Protein AF-A0A1F3XSS4-F1 (afdb_monomer)

Solvent-accessible surface area (backbone atoms only — not comparable to full-atom values): 5180 Å² total; per-residue (Å²): 135,84,83,69,79,71,60,64,66,54,54,60,55,49,56,50,53,52,49,54,51,52,49,52,59,69,69,42,74,62,96,64,50,56,52,66,58,47,37,51,53,44,52,50,50,43,47,47,54,16,53,78,70,76,40,48,57,68,56,44,49,50,49,40,74,68,43,91,73,72,48,74,68,27,55,52,46,55,52,40,51,53,50,45,60,60,50,74,110

Secondary structure (DSSP, 8-state):
---GGGTHHHHHHHHHHHHHHHHHHHHSPPS-S-HHHHHHHHHHHHHHHHHHTT--HHHHHHHHHH-SS--HHHHHHHHHHHHHHHHT-

Foldseek 3Di:
DDDPVPPVVVVVVVVVVVVVVVVCVVPPDPPDPDLVVQLVVLVVVLCVLQVVVVHGSVVLQVCLVPPPDRDPSSVVSVVSVVSNVVSVD

Structure (mmCIF, N/CA/C/O backbone):
data_AF-A0A1F3XSS4-F1
#
_entry.id   AF-A0A1F3XSS4-F1
#
loop_
_atom_site.group_PDB
_atom_site.id
_atom_site.type_symbol
_atom_site.label_atom_id
_atom_site.label_alt_id
_atom_site.label_comp_id
_atom_site.label_asym_id
_atom_site.label_entity_id
_atom_site.label_seq_id
_atom_site.pdbx_PDB_ins_code
_atom_site.Cartn_x
_atom_site.Cartn_y
_atom_site.Cartn_z
_atom_site.occupancy
_atom_site.B_iso_or_equiv
_atom_site.auth_seq_id
_atom_site.auth_comp_id
_atom_site.auth_asym_id
_atom_site.auth_atom_id
_atom_site.pdbx_PDB_model_num
ATOM 1 N N . MET A 1 1 ? 36.855 27.912 -48.751 1.00 41.66 1 MET A N 1
ATOM 2 C CA . MET A 1 1 ? 37.409 26.817 -47.929 1.00 41.66 1 MET A CA 1
ATOM 3 C C . MET A 1 1 ? 36.482 26.686 -46.735 1.00 41.66 1 MET A C 1
ATOM 5 O O . MET A 1 1 ? 36.356 27.656 -46.004 1.00 41.66 1 MET A O 1
ATOM 9 N N . ALA A 1 2 ? 35.698 25.609 -46.658 1.00 47.78 2 ALA A N 1
ATOM 10 C CA . ALA A 1 2 ? 34.708 25.433 -45.596 1.00 47.78 2 ALA A CA 1
ATOM 11 C C . ALA A 1 2 ? 35.410 24.947 -44.321 1.00 47.78 2 ALA A C 1
ATOM 13 O O . ALA A 1 2 ? 36.202 24.010 -44.380 1.00 47.78 2 ALA A O 1
ATOM 14 N N . ASP A 1 3 ? 35.144 25.623 -43.207 1.00 52.03 3 ASP A N 1
ATOM 15 C CA . ASP A 1 3 ? 35.715 25.363 -41.887 1.00 52.03 3 ASP A CA 1
ATOM 16 C C . ASP A 1 3 ? 35.108 24.070 -41.311 1.00 52.03 3 ASP A C 1
ATOM 18 O O . ASP A 1 3 ? 33.978 24.047 -40.825 1.00 52.03 3 ASP A O 1
ATOM 22 N N . THR A 1 4 ? 35.818 22.949 -41.450 1.00 56.88 4 THR A N 1
ATOM 23 C CA . THR A 1 4 ? 35.358 21.618 -41.006 1.00 56.88 4 THR A CA 1
ATOM 24 C C . THR A 1 4 ? 35.603 21.358 -39.517 1.00 56.88 4 THR A C 1
ATOM 26 O O . THR A 1 4 ? 35.271 20.285 -39.018 1.00 56.88 4 THR A O 1
ATOM 29 N N . SER A 1 5 ? 36.155 22.328 -38.784 1.00 55.47 5 SER A N 1
ATOM 30 C CA . SER A 1 5 ? 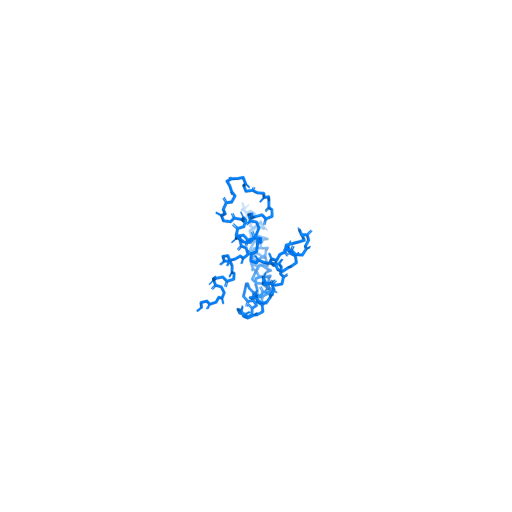36.558 22.181 -37.378 1.00 55.47 5 SER A CA 1
ATOM 31 C C . SER A 1 5 ? 35.379 22.115 -36.399 1.00 55.47 5 SER A C 1
ATOM 33 O O . SER A 1 5 ? 35.560 21.738 -35.245 1.00 55.47 5 SER A O 1
ATOM 35 N N . HIS A 1 6 ? 34.161 22.443 -36.841 1.00 49.97 6 HIS A N 1
ATOM 36 C CA . HIS A 1 6 ? 32.969 22.454 -35.985 1.00 49.97 6 HIS A CA 1
ATOM 37 C C . HIS A 1 6 ? 32.249 21.101 -35.867 1.00 49.97 6 HIS A C 1
ATOM 39 O O . HIS A 1 6 ? 31.419 20.931 -34.976 1.00 49.97 6 HIS A O 1
ATOM 45 N N . LEU A 1 7 ? 32.539 20.138 -36.750 1.00 51.28 7 LEU A N 1
ATOM 46 C CA . LEU A 1 7 ? 31.801 18.869 -36.803 1.00 51.28 7 LEU A CA 1
ATOM 47 C C . LEU A 1 7 ? 32.375 17.790 -35.875 1.00 51.28 7 LEU A C 1
ATOM 49 O O . LEU A 1 7 ? 31.610 16.974 -35.372 1.00 51.28 7 LEU A O 1
ATOM 53 N N . SER A 1 8 ? 33.678 17.811 -35.574 1.00 51.25 8 SER A N 1
ATOM 54 C CA . SER A 1 8 ? 34.295 16.801 -34.694 1.00 51.25 8 SER A CA 1
ATOM 55 C C . SER A 1 8 ? 33.902 16.940 -33.221 1.00 51.25 8 SER A C 1
ATOM 57 O O . SER A 1 8 ? 33.895 15.953 -32.497 1.00 51.25 8 SER A O 1
ATOM 59 N N . ASN A 1 9 ? 33.536 18.142 -32.764 1.00 52.16 9 ASN A N 1
ATOM 60 C CA . ASN A 1 9 ? 33.225 18.389 -31.351 1.00 52.16 9 ASN A CA 1
ATOM 61 C C . ASN A 1 9 ? 31.809 17.928 -30.944 1.00 52.16 9 ASN A C 1
ATOM 63 O O . ASN A 1 9 ? 31.500 17.830 -29.758 1.00 52.16 9 ASN A O 1
ATOM 67 N N . ILE A 1 10 ? 30.930 17.670 -31.919 1.00 53.44 10 ILE A N 1
ATOM 68 C CA . ILE A 1 10 ? 29.549 17.231 -31.672 1.00 53.44 10 ILE A CA 1
ATOM 69 C C . ILE A 1 10 ? 29.502 15.711 -31.465 1.00 53.44 10 ILE A C 1
ATOM 71 O O . ILE A 1 10 ? 28.742 15.234 -30.623 1.00 53.44 10 ILE A O 1
ATOM 75 N N . THR A 1 11 ? 30.334 14.958 -32.187 1.00 52.81 11 THR A N 1
ATOM 76 C CA . THR A 1 11 ? 30.355 13.489 -32.147 1.00 52.81 11 THR A CA 1
ATOM 77 C C . THR A 1 11 ? 30.903 12.968 -30.820 1.00 52.81 11 THR A C 1
ATOM 79 O O . THR A 1 11 ? 30.222 12.201 -30.147 1.00 52.81 11 THR A O 1
ATOM 82 N N . ASP A 1 12 ? 32.043 13.502 -30.368 1.00 55.34 12 ASP A N 1
ATOM 83 C C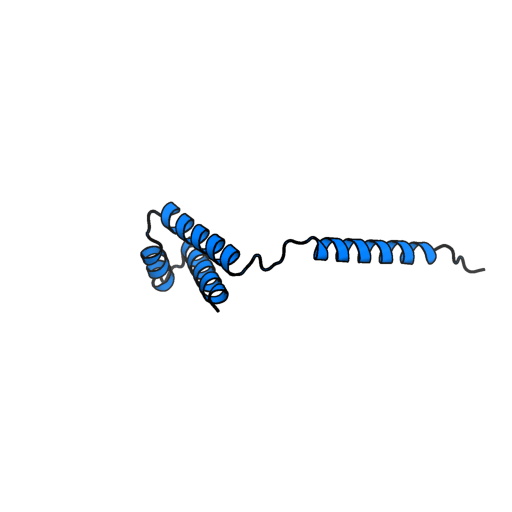A . ASP A 1 12 ? 32.681 13.119 -29.098 1.00 55.34 12 ASP A CA 1
ATOM 84 C C . ASP A 1 12 ? 31.754 13.383 -27.889 1.00 55.34 12 ASP A C 1
ATOM 86 O O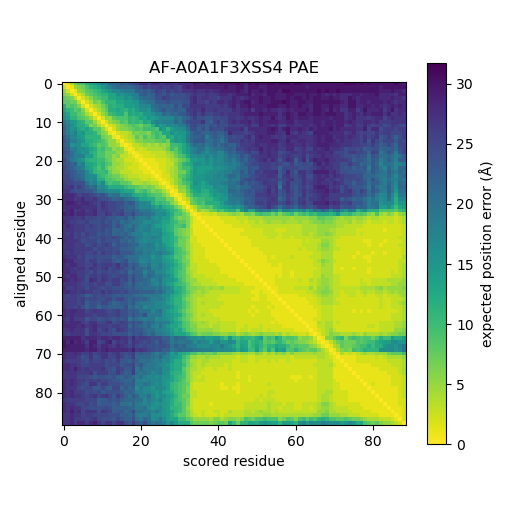 . ASP A 1 12 ? 31.607 12.567 -26.979 1.00 55.34 12 ASP A O 1
ATOM 90 N N . SER A 1 13 ? 31.022 14.506 -27.919 1.00 56.38 13 SER A N 1
ATOM 91 C CA . SER A 1 13 ? 30.075 14.881 -26.860 1.00 56.38 13 SER A CA 1
ATOM 92 C C . SER A 1 13 ? 28.801 14.023 -26.849 1.00 56.38 13 SER A C 1
ATOM 94 O O . SER A 1 13 ? 28.233 13.777 -25.780 1.00 56.38 13 SER A O 1
ATOM 96 N N . ALA A 1 14 ? 28.337 13.568 -28.016 1.00 57.19 14 ALA A N 1
ATOM 97 C CA . ALA A 1 14 ? 27.155 12.717 -28.133 1.00 57.19 14 ALA A CA 1
ATOM 98 C C . ALA A 1 14 ? 27.444 11.267 -27.708 1.00 57.19 14 ALA A C 1
ATOM 100 O O . ALA A 1 14 ? 26.628 10.661 -27.006 1.00 57.19 14 ALA A O 1
ATOM 101 N N . GLU A 1 15 ? 28.607 10.727 -28.074 1.00 59.09 15 GLU A N 1
ATOM 102 C CA . GLU A 1 15 ? 29.042 9.381 -27.677 1.00 59.09 15 GLU A CA 1
ATOM 103 C C . GLU A 1 15 ? 29.271 9.285 -26.162 1.00 59.09 15 GLU A C 1
ATOM 105 O O . GLU A 1 15 ? 28.820 8.327 -25.522 1.00 59.09 15 GLU A O 1
ATOM 110 N N . ASN A 1 16 ? 29.856 10.326 -25.562 1.00 60.12 16 ASN A N 1
ATOM 111 C CA . ASN A 1 16 ? 30.071 10.376 -24.119 1.00 60.12 16 ASN A CA 1
ATOM 112 C C . ASN A 1 16 ? 28.739 10.442 -23.344 1.00 60.12 16 ASN A C 1
ATOM 114 O O . ASN A 1 16 ? 28.497 9.627 -22.456 1.00 60.12 16 ASN A O 1
ATOM 118 N N . LYS A 1 17 ? 27.798 11.299 -23.771 1.00 61.12 17 LYS A N 1
ATOM 119 C CA . LYS A 1 17 ? 26.452 11.379 -23.166 1.00 61.12 17 LYS A CA 1
ATOM 120 C C . LYS A 1 17 ? 25.654 10.085 -23.289 1.00 61.12 17 LYS A C 1
ATOM 122 O O . LYS A 1 17 ? 24.901 9.736 -22.383 1.00 61.12 17 LYS A O 1
ATOM 127 N N . THR A 1 18 ? 25.787 9.380 -24.410 1.00 60.69 18 THR A N 1
ATOM 128 C CA . THR A 1 18 ? 25.088 8.103 -24.621 1.00 60.69 18 THR A CA 1
ATOM 129 C C . THR A 1 18 ? 25.630 7.029 -23.679 1.00 60.69 18 THR A C 1
ATOM 131 O O . THR A 1 18 ? 24.860 6.251 -23.116 1.00 60.69 18 THR A O 1
ATOM 134 N N . THR A 1 19 ? 26.942 7.038 -23.447 1.00 72.06 19 THR A N 1
ATOM 135 C CA . THR A 1 19 ? 27.614 6.141 -22.500 1.00 72.06 19 THR A CA 1
ATOM 136 C C . THR A 1 19 ? 27.213 6.450 -21.057 1.00 72.06 19 THR A C 1
ATOM 138 O O . THR A 1 19 ? 26.821 5.540 -20.331 1.00 72.06 19 THR A O 1
ATOM 141 N N . GLU A 1 20 ? 27.188 7.727 -20.664 1.00 70.12 20 GLU A N 1
ATOM 142 C CA . GLU A 1 20 ? 26.741 8.155 -19.330 1.00 70.12 20 GLU A CA 1
ATOM 143 C C . GLU A 1 20 ? 25.282 7.761 -19.048 1.00 70.12 20 GLU A C 1
ATOM 145 O O . GLU A 1 20 ? 24.960 7.28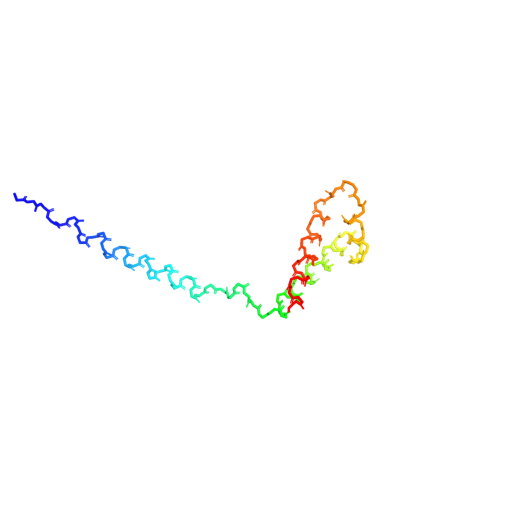8 -17.957 1.00 70.12 20 GLU A O 1
ATOM 150 N N . LEU A 1 21 ? 24.390 7.897 -20.036 1.00 69.81 21 LEU A N 1
ATOM 151 C CA . LEU A 1 21 ? 22.996 7.463 -19.906 1.00 69.81 21 LEU A CA 1
ATOM 152 C C . LEU A 1 21 ? 22.880 5.940 -19.784 1.00 69.81 21 LEU A C 1
ATOM 154 O O . LEU A 1 21 ? 22.102 5.448 -18.965 1.00 69.81 21 LEU A O 1
ATOM 158 N N . TYR A 1 22 ? 23.657 5.189 -20.566 1.00 67.50 22 TYR A N 1
ATOM 159 C CA . TYR A 1 22 ? 23.687 3.730 -20.486 1.00 67.50 22 TYR A CA 1
ATOM 160 C C . TYR A 1 22 ? 24.188 3.248 -19.120 1.00 67.50 22 TYR A C 1
ATOM 162 O O . TYR A 1 22 ? 23.577 2.363 -18.518 1.00 67.50 22 TYR A O 1
ATOM 170 N N . GLU A 1 23 ? 25.247 3.857 -18.587 1.00 70.19 23 GLU A N 1
ATOM 171 C CA . GLU A 1 23 ? 25.758 3.531 -17.256 1.00 70.19 23 GLU A CA 1
ATOM 172 C C . GLU A 1 23 ? 24.782 3.940 -16.147 1.00 70.19 23 GLU A C 1
ATOM 174 O O . GLU A 1 23 ? 24.541 3.147 -15.236 1.00 70.19 23 GLU A O 1
ATOM 179 N N . ALA A 1 24 ? 24.131 5.102 -16.245 1.00 67.06 24 ALA A N 1
ATOM 180 C CA . ALA A 1 24 ? 23.103 5.520 -15.292 1.00 67.06 24 ALA A CA 1
ATOM 181 C C . ALA A 1 24 ? 21.911 4.549 -15.256 1.00 67.06 24 ALA A C 1
ATOM 183 O O . ALA A 1 24 ? 21.406 4.228 -14.180 1.00 67.06 24 ALA A O 1
ATOM 184 N N . VAL A 1 25 ? 21.487 4.031 -16.414 1.00 64.75 25 VAL A N 1
ATOM 185 C CA . VAL A 1 25 ? 20.435 3.006 -16.502 1.00 64.75 25 VAL A CA 1
ATOM 186 C C . VAL A 1 25 ? 20.934 1.662 -15.966 1.00 64.75 25 VAL A C 1
ATOM 188 O O . VAL A 1 25 ? 20.221 1.005 -15.210 1.00 64.75 25 VAL A O 1
ATOM 191 N N . ARG A 1 26 ? 22.169 1.266 -16.282 1.00 61.00 26 ARG A N 1
ATOM 192 C CA . ARG A 1 26 ? 22.777 0.011 -15.811 1.00 61.00 26 ARG A CA 1
ATOM 193 C C . ARG A 1 26 ? 22.979 -0.024 -14.294 1.00 61.00 26 ARG A C 1
ATOM 195 O O . ARG A 1 26 ? 22.823 -1.080 -13.687 1.00 61.00 26 ARG A O 1
ATOM 202 N N . HIS A 1 27 ? 23.342 1.107 -13.696 1.00 63.28 27 HIS A N 1
ATOM 203 C CA . HIS A 1 27 ? 23.526 1.267 -12.253 1.00 63.28 27 HIS A CA 1
ATOM 204 C C . HIS A 1 27 ? 22.249 1.698 -11.528 1.00 63.28 27 HIS A C 1
ATOM 206 O O . HIS A 1 27 ? 22.231 1.733 -10.293 1.00 63.28 27 HIS A O 1
ATOM 212 N N . SER A 1 28 ? 21.174 2.007 -12.262 1.00 58.31 28 SER A N 1
ATOM 213 C CA . SER A 1 28 ? 19.872 2.209 -11.645 1.00 58.31 28 SER A CA 1
ATOM 214 C C . SER A 1 28 ? 19.482 0.922 -10.921 1.00 58.31 28 SER A C 1
ATOM 216 O O . SER A 1 28 ? 19.618 -0.183 -11.453 1.00 58.31 28 SER A O 1
ATOM 218 N N . LYS A 1 29 ? 19.063 1.060 -9.655 1.00 57.72 29 LYS A N 1
ATOM 219 C CA . LYS A 1 29 ? 18.513 -0.059 -8.883 1.00 57.72 29 LYS A CA 1
ATOM 220 C C . LYS A 1 29 ? 17.492 -0.774 -9.767 1.00 57.72 29 LYS A C 1
ATOM 222 O O . LYS A 1 29 ? 16.699 -0.071 -10.400 1.00 57.72 29 LYS A O 1
ATOM 227 N N . PRO A 1 30 ? 17.486 -2.119 -9.816 1.00 57.19 30 PRO A N 1
ATOM 228 C CA . PRO A 1 30 ? 16.490 -2.817 -10.604 1.00 57.19 30 PRO A CA 1
ATOM 229 C C . PRO A 1 30 ? 15.123 -2.272 -10.193 1.00 57.19 30 PRO A C 1
ATOM 231 O O . PRO A 1 30 ? 14.791 -2.244 -9.007 1.00 57.19 30 PRO A O 1
ATOM 234 N N . LEU A 1 31 ? 14.349 -1.806 -11.179 1.00 55.47 31 LEU A N 1
ATOM 235 C CA . LEU A 1 31 ? 12.964 -1.347 -10.986 1.00 55.47 31 LEU A CA 1
ATOM 236 C C . LEU A 1 31 ? 12.106 -2.415 -10.282 1.00 55.47 31 LEU A C 1
ATOM 238 O O . LEU A 1 31 ? 11.051 -2.115 -9.734 1.00 55.47 31 LEU A O 1
ATOM 242 N N . PHE A 1 32 ? 12.622 -3.642 -10.256 1.00 55.97 32 PHE A N 1
ATOM 243 C CA . PHE A 1 32 ? 12.157 -4.788 -9.509 1.00 55.97 32 PHE A CA 1
ATOM 244 C C . PHE A 1 32 ? 13.314 -5.290 -8.629 1.00 55.97 32 PHE A C 1
ATOM 246 O O . PHE A 1 32 ? 13.997 -6.258 -8.966 1.00 55.97 32 PHE A O 1
ATOM 253 N N . ALA A 1 33 ? 13.549 -4.653 -7.475 1.00 56.69 33 ALA A N 1
ATOM 254 C CA . ALA A 1 33 ? 13.982 -5.442 -6.317 1.00 56.69 33 ALA A CA 1
ATOM 255 C C . ALA A 1 33 ? 13.042 -6.657 -6.242 1.00 56.69 33 ALA A C 1
ATOM 257 O O . ALA A 1 33 ? 11.865 -6.497 -6.582 1.00 56.69 33 ALA A O 1
ATOM 258 N N . SER A 1 34 ? 13.553 -7.849 -5.907 1.00 70.94 34 SER A N 1
ATOM 259 C CA . SER A 1 34 ? 12.814 -9.118 -6.028 1.00 70.94 34 SER A CA 1
ATOM 260 C C . SER A 1 34 ? 11.352 -8.921 -5.618 1.00 70.94 34 SER A C 1
ATOM 262 O O . SER A 1 34 ? 11.121 -8.263 -4.606 1.00 70.94 34 SER A O 1
ATOM 264 N N . ASN A 1 35 ? 10.360 -9.416 -6.374 1.00 78.81 35 ASN A N 1
ATOM 265 C CA . ASN A 1 35 ? 8.936 -9.123 -6.108 1.00 78.81 35 ASN A CA 1
ATOM 266 C C . ASN A 1 35 ? 8.560 -9.297 -4.621 1.00 78.81 35 ASN A C 1
ATOM 268 O O . ASN A 1 35 ? 7.710 -8.575 -4.112 1.00 78.81 35 ASN A O 1
ATOM 272 N N . ALA A 1 36 ? 9.252 -10.195 -3.910 1.00 82.44 36 ALA A N 1
ATOM 273 C CA . ALA A 1 36 ? 9.180 -10.360 -2.462 1.00 82.44 36 ALA A CA 1
ATOM 274 C C . ALA A 1 36 ? 9.647 -9.135 -1.639 1.00 82.44 36 ALA A C 1
ATOM 276 O O . ALA A 1 36 ? 8.958 -8.739 -0.704 1.00 82.44 36 ALA A O 1
ATOM 277 N N . GLU A 1 37 ? 10.787 -8.524 -1.962 1.00 85.06 37 GLU A N 1
ATOM 278 C CA . GLU A 1 37 ? 11.290 -7.299 -1.321 1.00 85.06 37 GLU A CA 1
ATOM 279 C C . GLU A 1 37 ? 10.366 -6.109 -1.592 1.00 85.06 37 GLU A C 1
ATOM 281 O O . GLU A 1 37 ? 10.013 -5.376 -0.667 1.00 85.06 37 GLU A O 1
ATOM 286 N N . ALA A 1 38 ? 9.915 -5.950 -2.841 1.00 84.25 38 ALA A N 1
ATOM 287 C CA . ALA A 1 38 ? 8.941 -4.923 -3.202 1.00 84.25 38 ALA A CA 1
ATOM 288 C C . ALA A 1 38 ? 7.620 -5.133 -2.445 1.00 84.25 38 ALA A C 1
ATOM 290 O O . ALA A 1 38 ? 7.086 -4.200 -1.850 1.00 84.25 38 ALA A O 1
ATOM 291 N N . PHE A 1 39 ? 7.136 -6.376 -2.380 1.00 88.81 39 PHE A N 1
ATOM 292 C CA . PHE A 1 39 ? 5.924 -6.732 -1.649 1.00 88.81 39 PHE A CA 1
ATOM 293 C C . PHE A 1 39 ? 6.042 -6.416 -0.156 1.00 88.81 39 PHE A C 1
ATOM 295 O O . PHE A 1 39 ? 5.120 -5.837 0.424 1.00 88.81 39 PHE A O 1
ATOM 302 N N . GLN A 1 40 ? 7.170 -6.765 0.472 1.00 90.25 40 GLN A N 1
ATOM 303 C CA . GLN A 1 40 ? 7.421 -6.452 1.879 1.00 90.25 40 GLN A CA 1
ATOM 304 C C . GLN A 1 40 ? 7.466 -4.941 2.117 1.00 90.25 40 GLN A C 1
ATOM 306 O O . GLN A 1 40 ? 6.835 -4.455 3.056 1.00 90.25 40 GLN A O 1
ATOM 311 N N . ALA A 1 41 ? 8.152 -4.187 1.254 1.00 90.38 41 ALA A N 1
ATOM 312 C CA . ALA A 1 41 ? 8.244 -2.737 1.367 1.00 90.38 41 ALA A CA 1
ATOM 313 C C . ALA A 1 41 ? 6.869 -2.060 1.236 1.00 90.38 41 ALA A C 1
ATOM 315 O O . ALA A 1 41 ? 6.509 -1.239 2.082 1.00 90.38 41 ALA A O 1
ATOM 316 N N . THR A 1 42 ? 6.073 -2.434 0.230 1.00 91.25 42 THR A N 1
ATOM 317 C CA . THR A 1 42 ? 4.723 -1.886 0.027 1.00 91.25 42 THR A CA 1
ATOM 318 C C . THR A 1 42 ? 3.780 -2.280 1.167 1.00 91.25 42 THR A C 1
ATOM 320 O O . THR A 1 42 ? 3.024 -1.442 1.657 1.00 91.25 42 THR A O 1
ATOM 323 N N . SER A 1 43 ? 3.865 -3.521 1.660 1.00 92.56 43 SER A N 1
ATOM 324 C CA . SER A 1 43 ? 3.073 -3.975 2.815 1.00 92.56 43 SER A CA 1
ATOM 325 C C . SER A 1 43 ? 3.408 -3.184 4.082 1.00 92.56 43 SER A C 1
ATOM 327 O O . SER A 1 43 ? 2.508 -2.780 4.816 1.00 92.56 43 SER A O 1
ATOM 329 N N . LEU A 1 44 ? 4.693 -2.895 4.314 1.00 94.38 44 LEU A N 1
ATOM 330 C CA . LEU A 1 44 ? 5.137 -2.078 5.443 1.00 94.38 44 LEU A CA 1
ATOM 331 C C . LEU A 1 44 ? 4.645 -0.628 5.331 1.00 94.38 44 LEU A C 1
ATOM 333 O O . LEU A 1 44 ? 4.279 -0.027 6.338 1.00 94.38 44 LEU A O 1
ATOM 337 N N . GLN A 1 45 ? 4.632 -0.053 4.125 1.00 94.44 45 GLN A N 1
ATOM 338 C CA . GLN A 1 45 ? 4.083 1.288 3.902 1.00 94.44 45 GLN A CA 1
ATOM 339 C C . GLN A 1 45 ? 2.585 1.345 4.210 1.00 94.44 45 GLN A C 1
ATOM 341 O O . GLN A 1 45 ? 2.141 2.282 4.870 1.00 94.44 45 GLN A O 1
ATOM 346 N N . LEU A 1 46 ? 1.824 0.328 3.801 1.00 94.19 46 LEU A N 1
ATOM 347 C CA . LEU A 1 46 ? 0.394 0.245 4.098 1.00 94.19 46 LEU A CA 1
ATOM 348 C C . LEU A 1 46 ? 0.136 0.098 5.605 1.00 94.19 46 LEU A C 1
ATOM 350 O O . LEU A 1 46 ? -0.762 0.744 6.144 1.00 94.19 46 LEU A O 1
ATOM 354 N N . GLU A 1 47 ? 0.954 -0.694 6.303 1.00 95.75 47 GLU A N 1
ATOM 355 C CA . GLU A 1 47 ? 0.876 -0.821 7.760 1.00 95.75 47 GLU A CA 1
ATOM 356 C C . GLU A 1 47 ? 1.186 0.501 8.476 1.00 95.75 47 GLU A C 1
ATOM 358 O O . GLU A 1 47 ? 0.482 0.876 9.415 1.00 95.75 47 GLU A O 1
ATOM 363 N N . LYS A 1 48 ? 2.222 1.223 8.032 1.00 95.50 48 LYS A N 1
ATOM 364 C CA . LYS A 1 48 ? 2.570 2.540 8.581 1.00 95.50 48 LYS A CA 1
ATOM 365 C C . LYS A 1 48 ? 1.435 3.536 8.394 1.00 95.50 48 LYS A C 1
ATOM 367 O O . LYS A 1 48 ? 1.045 4.162 9.371 1.00 95.50 48 LYS A O 1
ATOM 372 N N . LEU A 1 49 ? 0.869 3.610 7.191 1.00 94.56 49 LEU A N 1
ATOM 373 C CA . LEU A 1 49 ? -0.245 4.504 6.891 1.00 94.56 49 LEU A CA 1
ATOM 374 C C . LEU A 1 49 ? -1.455 4.214 7.792 1.00 94.56 49 LEU A C 1
ATOM 376 O O . LEU A 1 49 ? -2.039 5.127 8.365 1.00 94.56 49 LEU A O 1
ATOM 380 N N . ALA A 1 50 ? -1.799 2.939 7.990 1.00 93.81 50 ALA A N 1
ATOM 381 C CA . ALA A 1 50 ? -2.873 2.564 8.908 1.00 93.81 50 ALA A CA 1
ATOM 382 C C . ALA A 1 50 ? -2.574 3.010 10.351 1.00 93.81 50 ALA A C 1
ATOM 384 O O . ALA A 1 50 ? -3.419 3.637 10.992 1.00 93.81 50 ALA A O 1
ATOM 385 N N . LYS A 1 51 ? -1.348 2.772 10.837 1.00 95.12 51 LYS A N 1
ATOM 386 C CA . LYS A 1 51 ? -0.910 3.181 12.182 1.00 95.12 51 LYS A CA 1
ATOM 387 C C . LYS A 1 51 ? -0.917 4.699 12.380 1.00 95.12 51 LYS A C 1
ATOM 389 O O . LYS A 1 51 ? -1.349 5.150 13.436 1.00 95.12 51 LYS A O 1
ATOM 394 N N . GLU A 1 52 ? -0.478 5.476 11.391 1.00 95.25 52 GLU A N 1
ATOM 395 C CA . GLU A 1 52 ? -0.485 6.949 11.425 1.00 95.25 52 GLU A CA 1
ATOM 396 C C . GLU A 1 52 ? -1.895 7.517 11.623 1.00 95.25 52 GLU A C 1
ATOM 398 O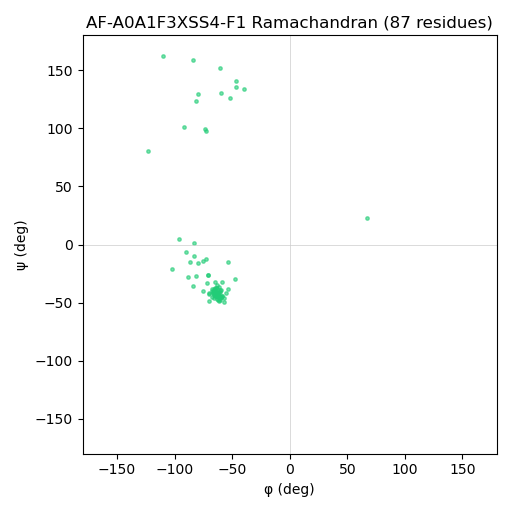 O . GLU A 1 52 ? -2.069 8.535 12.291 1.00 95.25 52 GLU A O 1
ATOM 403 N N . HIS A 1 53 ? -2.905 6.820 11.103 1.00 91.00 53 HIS A N 1
ATOM 404 C CA . HIS A 1 53 ? -4.310 7.189 11.243 1.00 91.00 53 HIS A CA 1
ATOM 405 C C . HIS A 1 53 ? -5.028 6.472 12.400 1.00 91.00 53 HIS A C 1
ATOM 407 O O . HIS A 1 53 ? -6.229 6.657 12.576 1.00 91.00 53 HIS A O 1
ATOM 413 N N . GLY A 1 54 ? -4.316 5.680 13.211 1.00 93.88 54 GLY A N 1
ATOM 414 C CA . GLY A 1 54 ? -4.902 4.930 14.328 1.00 93.88 54 GLY A CA 1
ATOM 415 C C . GLY A 1 54 ? -5.856 3.812 13.893 1.00 93.88 54 GLY A C 1
ATOM 416 O O . GLY A 1 54 ? -6.723 3.404 14.664 1.00 93.88 54 GLY A O 1
ATOM 417 N N . LEU A 1 55 ? -5.713 3.326 12.660 1.00 93.06 55 LEU A N 1
ATOM 418 C CA . LEU A 1 55 ? -6.560 2.313 12.040 1.00 93.06 55 LEU A CA 1
ATOM 419 C C . LEU A 1 55 ? -5.806 0.991 11.878 1.00 93.06 55 LEU A C 1
ATOM 421 O O . LEU A 1 55 ? -4.576 0.923 11.885 1.00 93.06 55 LEU A O 1
ATOM 425 N N . THR A 1 56 ? -6.561 -0.085 11.674 1.00 95.44 56 THR A N 1
ATOM 426 C CA . THR A 1 56 ? -5.999 -1.322 11.120 1.00 95.44 56 THR A CA 1
ATOM 427 C C . THR A 1 56 ? -5.956 -1.227 9.596 1.00 95.44 56 THR A C 1
ATOM 429 O O . THR A 1 56 ? -6.721 -0.468 9.002 1.00 95.44 56 THR A O 1
ATOM 432 N N . ILE A 1 57 ? -5.107 -2.027 8.940 1.00 93.62 57 ILE A N 1
ATOM 433 C CA . ILE A 1 57 ? -5.062 -2.088 7.466 1.00 93.62 57 ILE A CA 1
ATOM 434 C C . ILE A 1 57 ? -6.447 -2.420 6.891 1.00 93.62 57 ILE A C 1
ATOM 436 O O . ILE A 1 57 ? -6.869 -1.807 5.916 1.00 93.62 57 ILE A O 1
ATOM 440 N N . ALA A 1 58 ? -7.166 -3.358 7.515 1.00 93.88 58 ALA A N 1
ATOM 441 C CA . ALA A 1 58 ? -8.498 -3.764 7.077 1.00 93.88 58 ALA A CA 1
ATOM 442 C C . ALA A 1 58 ? -9.494 -2.599 7.137 1.00 93.88 58 ALA A C 1
ATOM 444 O O . ALA A 1 58 ? -10.166 -2.324 6.150 1.00 93.88 58 ALA A O 1
ATOM 445 N N . THR A 1 59 ? -9.534 -1.874 8.260 1.00 93.12 59 THR A N 1
ATOM 446 C CA . THR A 1 59 ? -10.421 -0.713 8.424 1.00 93.12 59 THR A CA 1
ATOM 447 C C . THR A 1 59 ? -10.052 0.420 7.468 1.00 93.12 59 THR A C 1
ATOM 449 O O . THR A 1 59 ? -10.941 1.011 6.868 1.00 93.12 59 THR A O 1
ATOM 452 N N . LEU A 1 60 ? -8.756 0.693 7.274 1.00 93.56 60 LEU A N 1
ATOM 453 C CA . LEU A 1 60 ? -8.287 1.714 6.334 1.00 93.56 60 LEU A CA 1
ATOM 454 C C . LEU A 1 60 ? -8.736 1.408 4.898 1.00 93.56 60 LEU A C 1
ATOM 456 O O . LEU A 1 60 ? -9.209 2.304 4.204 1.00 93.56 60 LEU A O 1
ATOM 460 N N . LEU A 1 61 ? -8.598 0.157 4.450 1.00 93.31 61 LEU A N 1
ATOM 461 C CA . LEU A 1 61 ? -9.022 -0.247 3.108 1.00 93.31 61 LEU A CA 1
ATOM 462 C C . LEU A 1 61 ? -10.544 -0.248 2.974 1.00 93.31 61 LEU A C 1
ATOM 464 O O . LEU A 1 61 ? -11.065 0.256 1.985 1.00 93.31 61 LEU A O 1
ATOM 468 N N . GLU A 1 62 ? -11.264 -0.751 3.976 1.00 93.25 62 GLU A N 1
ATOM 469 C CA . GLU A 1 62 ? -12.727 -0.718 3.992 1.00 93.25 62 GLU A CA 1
ATOM 470 C C . GLU A 1 62 ? -13.249 0.718 3.869 1.00 93.25 62 GLU A C 1
ATOM 472 O O . GLU A 1 62 ? -14.067 1.005 2.994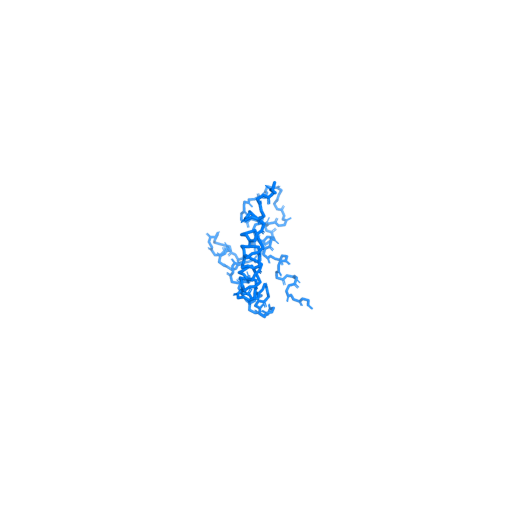 1.00 93.25 62 GLU A O 1
ATOM 477 N N . GLN A 1 63 ? -12.726 1.645 4.676 1.00 91.88 63 GLN A N 1
ATOM 478 C CA . GLN A 1 63 ? -13.064 3.065 4.586 1.00 91.88 63 GLN A CA 1
ATOM 479 C C . GLN A 1 63 ? -12.668 3.652 3.228 1.00 91.88 63 GLN A C 1
ATOM 481 O O . GLN A 1 63 ? -13.462 4.372 2.624 1.00 91.88 63 GLN A O 1
ATOM 486 N N . ALA A 1 64 ? -11.494 3.308 2.697 1.00 91.12 64 ALA A N 1
ATOM 487 C CA . ALA A 1 64 ? -11.053 3.800 1.398 1.00 91.12 64 ALA A CA 1
ATOM 488 C C . ALA A 1 64 ? -11.949 3.347 0.230 1.00 91.12 64 ALA A C 1
ATOM 490 O O . ALA A 1 64 ? -12.155 4.123 -0.701 1.00 91.12 64 ALA A O 1
ATOM 491 N N . HIS A 1 65 ? -12.506 2.134 0.286 1.00 90.94 65 HIS A N 1
ATOM 492 C CA . HIS A 1 65 ? -13.416 1.597 -0.737 1.00 90.94 65 HIS A CA 1
ATOM 493 C C . HIS A 1 65 ? -14.863 2.082 -0.590 1.00 90.94 65 HIS A C 1
ATOM 495 O O . HIS A 1 65 ? -15.600 2.116 -1.575 1.00 90.94 65 HIS A O 1
ATOM 501 N N . THR A 1 66 ? -15.292 2.432 0.625 1.00 87.88 66 THR A N 1
ATOM 502 C CA . THR A 1 66 ? -16.700 2.756 0.929 1.00 87.88 66 THR A CA 1
ATOM 503 C C . THR A 1 66 ? -16.987 4.248 1.055 1.00 87.88 66 THR A C 1
ATOM 505 O O . THR A 1 66 ? -18.139 4.662 0.915 1.00 87.88 66 THR A O 1
ATOM 508 N N . THR A 1 67 ? -15.973 5.076 1.311 1.00 80.56 67 THR A N 1
ATOM 509 C CA . THR A 1 67 ? -16.182 6.511 1.526 1.00 80.56 67 THR A CA 1
ATOM 510 C C . THR A 1 67 ? -16.306 7.241 0.190 1.00 80.56 67 THR A C 1
ATOM 512 O O . THR A 1 67 ? -15.395 7.205 -0.635 1.00 80.56 67 THR A O 1
ATOM 515 N N . GLN A 1 68 ? -17.422 7.951 -0.001 1.00 63.16 68 GLN A N 1
ATOM 516 C CA . GLN A 1 68 ? -17.673 8.783 -1.185 1.00 63.16 68 GLN A CA 1
ATOM 517 C C . GLN A 1 68 ? -16.693 9.970 -1.282 1.00 63.16 68 GLN A C 1
ATOM 519 O O . GLN A 1 68 ? -16.295 10.356 -2.380 1.00 63.16 68 GLN A O 1
ATOM 524 N N . ASP A 1 69 ? -16.258 10.503 -0.137 1.00 65.44 69 ASP A N 1
ATOM 525 C CA . ASP A 1 69 ? -15.176 11.482 -0.027 1.00 65.44 69 ASP A CA 1
ATOM 526 C C . ASP A 1 69 ? -13.831 10.773 0.187 1.00 65.44 69 ASP A C 1
ATOM 528 O O . ASP A 1 69 ? -13.484 10.323 1.284 1.00 65.44 69 ASP A O 1
ATOM 532 N N . SER A 1 70 ? -13.046 10.648 -0.883 1.00 74.62 70 SER A N 1
ATOM 533 C CA . SER A 1 70 ? -11.714 10.048 -0.807 1.0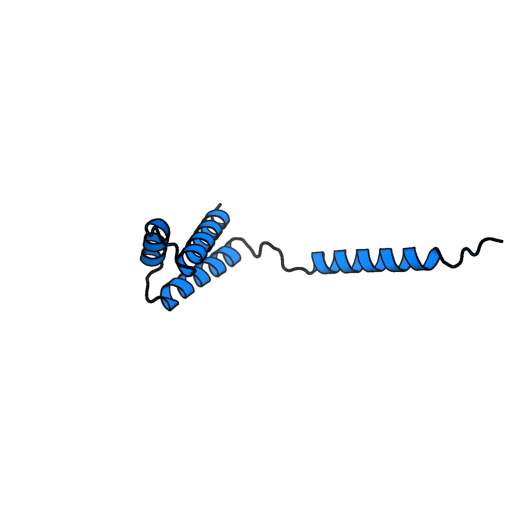0 74.62 70 SER A CA 1
ATOM 534 C C . SER A 1 70 ? -10.729 11.008 -0.137 1.00 74.62 70 SER A C 1
ATOM 536 O O . SER A 1 70 ? -10.187 11.915 -0.770 1.00 74.62 70 SER A O 1
ATOM 538 N N . LEU A 1 71 ? -10.464 10.791 1.152 1.00 86.12 71 LEU A N 1
ATOM 539 C CA . LEU A 1 71 ? -9.370 11.462 1.851 1.00 86.12 71 LEU A CA 1
ATOM 540 C C . LEU A 1 71 ? -8.023 11.104 1.190 1.00 86.12 71 LEU A C 1
ATOM 542 O O . LEU A 1 71 ? -7.876 10.005 0.648 1.00 86.12 71 LEU A O 1
ATOM 546 N N . PRO A 1 72 ? -6.998 11.974 1.261 1.00 88.81 72 PRO A N 1
ATOM 547 C CA . PRO A 1 72 ? -5.709 11.712 0.618 1.00 88.81 72 PRO A CA 1
ATOM 548 C C . PRO A 1 72 ? -5.088 10.360 1.004 1.00 88.81 72 PRO A C 1
ATOM 550 O O . PRO A 1 72 ? -4.558 9.655 0.149 1.00 88.81 72 PRO A O 1
ATOM 553 N N . HIS A 1 73 ? -5.215 9.949 2.268 1.00 86.44 73 HIS A N 1
ATOM 554 C CA . HIS A 1 73 ? -4.707 8.660 2.742 1.00 86.44 73 HIS A CA 1
ATOM 555 C C . HIS A 1 73 ? -5.510 7.458 2.222 1.00 86.44 73 HIS A C 1
ATOM 557 O O . HIS A 1 73 ? -4.930 6.392 2.045 1.00 86.44 73 HIS A O 1
ATOM 563 N N . HIS A 1 74 ? -6.798 7.614 1.892 1.00 91.50 74 HIS A N 1
ATOM 564 C CA . HIS A 1 74 ? -7.573 6.567 1.216 1.00 91.50 74 HIS A CA 1
ATOM 565 C C . HIS A 1 74 ? -7.033 6.308 -0.195 1.00 91.50 74 HIS A C 1
ATOM 567 O O . HIS A 1 74 ? -6.831 5.160 -0.582 1.00 91.50 74 HIS A O 1
ATOM 573 N N . ILE A 1 75 ? -6.710 7.370 -0.940 1.00 90.88 75 ILE A N 1
ATOM 574 C CA . ILE A 1 75 ? -6.133 7.256 -2.289 1.00 90.88 75 ILE A CA 1
ATOM 575 C C . ILE A 1 75 ? -4.783 6.528 -2.231 1.00 90.88 75 ILE A C 1
ATOM 577 O O . ILE A 1 75 ? -4.525 5.623 -3.026 1.00 90.88 75 ILE A O 1
ATOM 581 N N . VAL A 1 76 ? -3.937 6.889 -1.261 1.00 92.50 76 VAL A N 1
ATOM 582 C CA . VAL A 1 76 ? -2.645 6.222 -1.048 1.00 92.50 76 VAL A CA 1
ATOM 583 C C . VAL A 1 76 ? -2.846 4.752 -0.662 1.00 92.50 76 VAL A C 1
ATOM 585 O O . VAL A 1 76 ? -2.188 3.888 -1.241 1.00 92.50 76 VAL A O 1
ATOM 588 N N . ALA A 1 77 ? -3.781 4.442 0.241 1.00 93.06 77 ALA A N 1
ATOM 589 C CA . ALA A 1 77 ? -4.075 3.071 0.662 1.00 93.06 77 ALA A CA 1
ATOM 590 C C . ALA A 1 77 ? -4.511 2.175 -0.512 1.00 93.06 77 ALA A C 1
ATOM 592 O O . ALA A 1 77 ? -3.974 1.080 -0.676 1.00 93.06 77 ALA A O 1
ATOM 593 N N . LEU A 1 78 ? -5.407 2.664 -1.375 1.00 93.31 78 LEU A N 1
ATOM 594 C CA . LEU A 1 78 ? -5.853 1.953 -2.582 1.00 93.31 78 LEU A CA 1
ATOM 595 C C . LEU A 1 78 ? -4.712 1.753 -3.589 1.00 93.31 78 LEU A C 1
ATOM 597 O O . LEU A 1 78 ? -4.603 0.705 -4.233 1.00 93.31 78 LEU A O 1
ATOM 601 N N . GLY A 1 79 ? -3.829 2.747 -3.720 1.00 92.06 79 GLY A N 1
ATOM 602 C CA . GLY A 1 79 ? -2.625 2.640 -4.542 1.00 92.06 79 GLY A CA 1
ATOM 603 C C . GLY A 1 79 ? -1.691 1.529 -4.056 1.00 92.06 79 GLY A C 1
ATOM 604 O O . GLY A 1 79 ? -1.239 0.708 -4.858 1.00 92.06 79 GLY A O 1
ATOM 605 N N . LEU A 1 80 ? -1.446 1.470 -2.745 1.00 93.06 80 LEU A N 1
ATOM 606 C CA . LEU A 1 80 ? -0.625 0.435 -2.114 1.00 93.06 80 LEU A CA 1
ATOM 607 C C . LEU A 1 80 ? -1.272 -0.954 -2.237 1.00 93.06 80 LEU A C 1
ATOM 609 O O . LEU A 1 80 ? -0.586 -1.910 -2.595 1.00 93.06 80 LEU A O 1
ATOM 613 N N . GLU A 1 81 ? -2.586 -1.071 -2.032 1.00 93.62 81 GLU A N 1
ATOM 614 C CA . GLU A 1 81 ? -3.338 -2.320 -2.227 1.00 93.62 81 GLU A CA 1
ATOM 615 C C . GLU A 1 81 ? -3.176 -2.859 -3.657 1.00 93.62 81 GLU A C 1
ATOM 617 O O . GLU A 1 81 ? -2.860 -4.037 -3.856 1.00 93.62 81 GLU A O 1
ATOM 622 N N . ARG A 1 82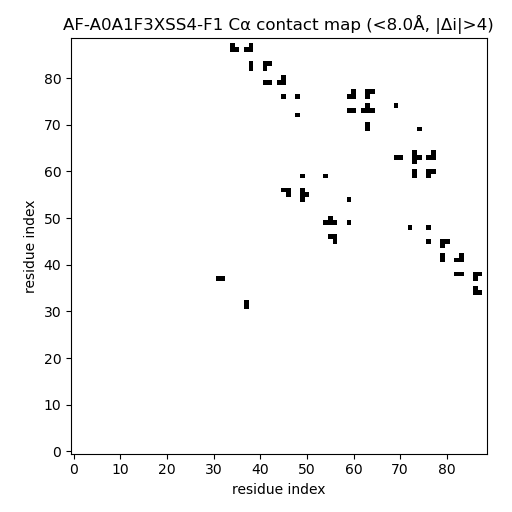 ? -3.314 -1.991 -4.667 1.00 92.12 82 ARG A N 1
ATOM 623 C CA . ARG A 1 82 ? -3.147 -2.378 -6.074 1.00 92.12 82 ARG A CA 1
ATOM 624 C C . ARG A 1 82 ? -1.716 -2.821 -6.389 1.00 92.12 82 ARG A C 1
ATOM 626 O O . ARG A 1 82 ? -1.536 -3.783 -7.135 1.00 92.12 82 ARG A O 1
ATOM 633 N N . GLN A 1 83 ? -0.706 -2.154 -5.830 1.00 90.62 83 GLN A N 1
ATOM 634 C CA . GLN A 1 83 ? 0.697 -2.558 -5.993 1.00 90.62 83 GLN A CA 1
ATOM 635 C C . GLN A 1 83 ? 0.962 -3.933 -5.369 1.00 90.62 83 GLN A C 1
ATOM 637 O O . GLN A 1 83 ? 1.557 -4.793 -6.013 1.00 90.62 83 GLN A O 1
ATOM 642 N N . ILE A 1 84 ? 0.456 -4.181 -4.159 1.00 90.56 84 ILE A N 1
ATOM 643 C CA . ILE A 1 84 ? 0.534 -5.490 -3.492 1.00 90.56 84 ILE A CA 1
ATOM 644 C C . ILE A 1 84 ? -0.135 -6.571 -4.352 1.00 90.56 84 ILE A C 1
ATOM 646 O O . ILE A 1 84 ? 0.429 -7.651 -4.527 1.00 90.56 84 ILE A O 1
ATOM 650 N N . ALA A 1 85 ? -1.311 -6.289 -4.921 1.00 89.38 85 ALA A N 1
ATOM 651 C CA . ALA A 1 85 ? -2.015 -7.220 -5.800 1.00 89.38 85 ALA A CA 1
ATOM 652 C C . ALA A 1 85 ? -1.225 -7.537 -7.082 1.00 89.38 85 ALA A C 1
ATOM 654 O O . ALA A 1 85 ? -1.218 -8.684 -7.527 1.00 89.38 85 ALA A O 1
ATOM 655 N N . PHE A 1 86 ? -0.534 -6.547 -7.653 1.00 88.06 86 PHE A N 1
ATOM 656 C CA . PHE A 1 86 ? 0.341 -6.740 -8.810 1.00 88.06 86 PHE A CA 1
ATOM 657 C C . PHE A 1 86 ? 1.568 -7.600 -8.472 1.00 88.06 86 PHE A C 1
ATOM 659 O O . PHE A 1 86 ? 1.920 -8.484 -9.243 1.00 88.06 86 PHE A O 1
ATOM 666 N N . LEU A 1 87 ? 2.180 -7.388 -7.304 1.00 86.06 87 LEU A N 1
ATOM 667 C CA . LEU A 1 87 ? 3.393 -8.091 -6.866 1.00 86.06 87 LEU A CA 1
ATOM 668 C C . LEU A 1 87 ? 3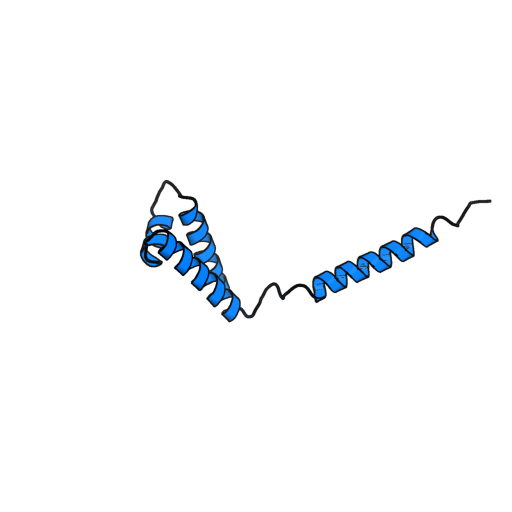.151 -9.542 -6.411 1.00 86.06 87 LEU A C 1
ATOM 670 O O . LEU A 1 87 ? 4.109 -10.298 -6.264 1.00 86.06 87 LEU A O 1
ATOM 674 N N . ARG A 1 88 ? 1.891 -9.935 -6.172 1.00 77.06 88 ARG A N 1
ATOM 675 C CA . ARG A 1 88 ? 1.491 -11.315 -5.831 1.00 77.06 88 ARG A CA 1
ATOM 676 C C . ARG A 1 88 ? 1.305 -12.238 -7.045 1.00 77.06 88 ARG A C 1
ATOM 678 O O . ARG A 1 88 ? 1.077 -13.427 -6.832 1.00 77.06 88 ARG A O 1
ATOM 685 N N . ARG A 1 89 ? 1.315 -11.702 -8.269 1.00 66.25 89 ARG A N 1
ATOM 686 C CA . ARG A 1 89 ? 1.182 -12.472 -9.519 1.00 66.25 89 ARG A CA 1
ATOM 687 C C . ARG A 1 89 ? 2.511 -13.066 -9.963 1.00 66.25 89 ARG A C 1
ATOM 689 O O . ARG A 1 89 ? 2.446 -14.174 -10.534 1.00 66.25 89 ARG A O 1
#

pLDDT: mean 77.42, std 16.51, range [41.66, 95.75]

Sequence (89 aa):
MADTSHLSNITDSAENKTTELYEAVRHSKPLFASNAEAFQATSLQLEKLAKEHGLTIATLLEQAHTTQDSLPHHIVALGLERQIAFLRR

Mean predicted aligned error: 13.85 Å

Nearest PDB structures (foldseek):
  7jil-assembly1_Q  TM=3.833E-01  e=1.962E+00  Flavobacterium johnsoniae

Radius of gyration: 23.68 Å; Cα contacts (8 Å, |Δi|>4): 45; chains: 1; bounding box: 55×39×62 Å